Protein AF-A0A1V5L6G6-F1 (afdb_monomer_lite)

Radius of gyration: 12.85 Å; chains: 1; bounding box: 24×32×27 Å

Sequence (63 aa):
MTQNTTGDWGVRWFEFNRQDQPVQKARYFRTREAMERFMDKVQDKDNFYRFEATCGWATEARC

Secondary structure (DSSP, 8-state):
-------SEEEEEEEE-TTS-EEEEEEEESSHHHHHHHHHHHHTSTTEEEEEEEEE--SS---

Structure (mmCIF, N/CA/C/O backbone):
data_AF-A0A1V5L6G6-F1
#
_entry.id   AF-A0A1V5L6G6-F1
#
loop_
_atom_site.group_PDB
_atom_site.id
_atom_site.type_symbol
_atom_site.label_atom_id
_atom_site.label_alt_id
_atom_site.label_comp_id
_atom_site.label_asym_id
_atom_site.label_entity_id
_atom_site.label_seq_id
_atom_site.pdbx_PDB_ins_code
_atom_site.Cartn_x
_atom_site.Cartn_y
_atom_site.Cartn_z
_atom_site.occu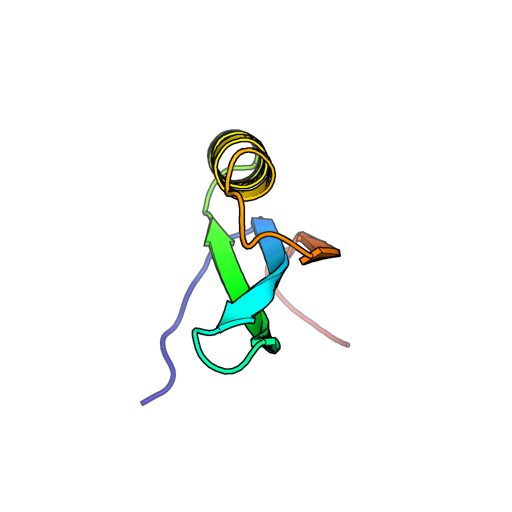pancy
_atom_site.B_iso_or_equiv
_atom_site.auth_seq_id
_atom_site.auth_comp_id
_atom_site.auth_asym_id
_atom_site.auth_atom_id
_atom_site.pdbx_PDB_model_num
ATOM 1 N N . MET A 1 1 ? -15.870 -14.649 -10.893 1.00 32.81 1 MET A N 1
ATOM 2 C CA . MET A 1 1 ? -15.298 -13.534 -11.679 1.00 32.81 1 MET A CA 1
ATOM 3 C C . MET A 1 1 ? -13.959 -13.172 -11.056 1.00 32.81 1 MET A C 1
ATOM 5 O O . MET A 1 1 ? -13.906 -12.357 -10.148 1.00 32.81 1 MET A O 1
ATOM 9 N N . THR A 1 2 ? -12.896 -13.870 -11.439 1.00 39.94 2 THR A N 1
ATOM 10 C CA . THR A 1 2 ? -11.562 -13.705 -10.848 1.00 39.94 2 THR A CA 1
ATOM 11 C C . THR A 1 2 ? -10.843 -12.614 -11.632 1.00 39.94 2 THR A C 1
ATOM 13 O O . THR A 1 2 ? -10.509 -12.806 -12.798 1.00 39.94 2 THR A O 1
ATOM 16 N N . GLN A 1 3 ? -10.696 -11.429 -11.037 1.00 42.12 3 GLN A N 1
ATOM 17 C CA . GLN A 1 3 ? -9.957 -10.330 -11.654 1.00 42.12 3 GLN A CA 1
ATOM 18 C C . GLN A 1 3 ? -8.491 -10.746 -11.798 1.00 42.12 3 GLN A C 1
ATOM 20 O O . GLN A 1 3 ? -7.777 -10.917 -10.815 1.00 42.12 3 GLN A O 1
ATOM 25 N N . ASN A 1 4 ? -8.073 -10.944 -13.045 1.00 47.47 4 ASN A N 1
ATOM 26 C CA . ASN A 1 4 ? -6.716 -11.295 -13.428 1.00 47.47 4 ASN A CA 1
ATOM 27 C C . ASN A 1 4 ? -5.840 -10.031 -13.328 1.00 47.47 4 ASN A C 1
ATOM 29 O O . ASN A 1 4 ? -5.629 -9.323 -14.311 1.00 47.47 4 ASN A O 1
ATOM 33 N N . THR A 1 5 ? -5.409 -9.665 -12.119 1.00 49.03 5 THR A N 1
ATOM 34 C CA . THR A 1 5 ? -4.497 -8.532 -11.901 1.00 49.03 5 THR A CA 1
ATOM 35 C C . THR A 1 5 ? -3.051 -8.991 -12.037 1.00 49.03 5 THR A C 1
ATOM 37 O O . THR A 1 5 ? -2.367 -9.237 -11.050 1.00 49.03 5 THR A O 1
ATOM 40 N N . THR A 1 6 ? -2.599 -9.111 -13.285 1.00 54.84 6 THR A N 1
ATOM 41 C CA . THR A 1 6 ? -1.2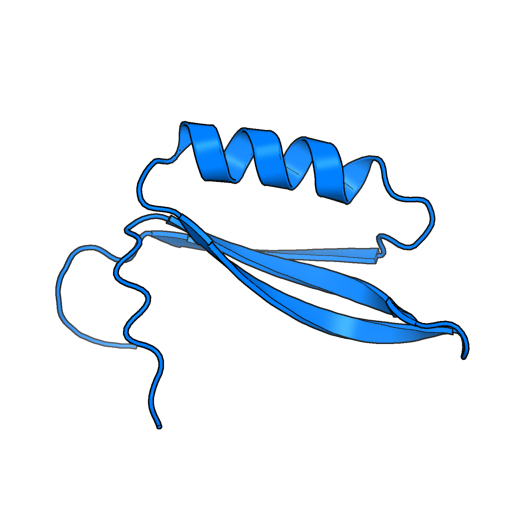05 -9.357 -13.682 1.00 54.84 6 THR A CA 1
ATOM 42 C C . THR A 1 6 ? -0.360 -8.119 -13.364 1.00 54.84 6 THR A C 1
ATOM 44 O O . THR A 1 6 ? -0.197 -7.223 -14.196 1.00 54.84 6 THR A O 1
ATOM 47 N N . GLY A 1 7 ? 0.078 -7.996 -12.117 1.00 56.91 7 GLY A N 1
ATOM 48 C CA . GLY A 1 7 ? 1.028 -6.979 -11.691 1.00 56.91 7 GLY A CA 1
ATOM 49 C C . GLY A 1 7 ? 2.154 -7.641 -10.919 1.00 56.91 7 GLY A C 1
ATOM 50 O O . GLY A 1 7 ? 1.887 -8.284 -9.907 1.00 56.91 7 GLY A O 1
ATOM 51 N N . ASP A 1 8 ? 3.387 -7.472 -11.390 1.00 69.69 8 ASP A N 1
ATOM 52 C CA . ASP A 1 8 ? 4.587 -8.036 -10.771 1.00 69.69 8 ASP A CA 1
ATOM 53 C C . ASP A 1 8 ? 4.857 -7.475 -9.369 1.00 69.69 8 ASP A C 1
ATOM 55 O O . ASP A 1 8 ? 5.676 -8.029 -8.651 1.00 69.69 8 ASP A O 1
ATOM 59 N N . TRP A 1 9 ? 4.171 -6.402 -8.950 1.00 78.62 9 TRP A N 1
ATOM 60 C CA . TRP A 1 9 ? 4.375 -5.721 -7.669 1.00 78.62 9 TRP A CA 1
ATOM 61 C C . TRP A 1 9 ? 3.051 -5.519 -6.931 1.00 78.62 9 TRP A C 1
ATOM 63 O O . TRP A 1 9 ? 2.188 -4.761 -7.369 1.00 78.62 9 TRP A O 1
ATOM 73 N N . GLY A 1 10 ? 2.872 -6.185 -5.796 1.00 84.12 10 GLY A N 1
ATOM 74 C CA . GLY A 1 10 ? 1.679 -6.094 -4.960 1.00 84.12 10 GLY A CA 1
ATOM 75 C C . GLY A 1 10 ? 1.981 -5.515 -3.585 1.00 84.12 10 GLY A C 1
ATOM 76 O O . GLY A 1 10 ? 2.990 -5.854 -2.975 1.00 84.12 10 GLY A O 1
ATOM 77 N N . VAL A 1 11 ? 1.068 -4.700 -3.061 1.00 86.69 11 VAL A N 1
ATOM 78 C CA . VAL A 1 11 ? 1.114 -4.204 -1.680 1.00 86.69 11 VAL A CA 1
ATOM 79 C C . VAL A 1 11 ? -0.186 -4.522 -0.953 1.00 86.69 11 VAL A C 1
ATOM 81 O O . VAL A 1 11 ? -1.280 -4.366 -1.507 1.00 86.69 11 VAL A O 1
ATOM 84 N N . ARG A 1 12 ? -0.059 -4.965 0.300 1.00 89.31 12 ARG A N 1
ATOM 85 C CA . ARG A 1 12 ? -1.163 -5.142 1.248 1.00 89.31 12 ARG A CA 1
ATOM 86 C C . ARG A 1 12 ? -1.012 -4.188 2.420 1.00 89.31 12 ARG A C 1
ATOM 88 O O . ARG A 1 12 ? 0.081 -4.044 2.971 1.00 89.31 12 ARG A O 1
ATOM 95 N N . TRP A 1 13 ? -2.110 -3.550 2.800 1.00 91.31 13 TRP A N 1
ATOM 96 C CA . TRP A 1 13 ? -2.145 -2.575 3.884 1.00 91.31 13 TRP A CA 1
ATOM 97 C C . TRP A 1 13 ? -3.482 -2.592 4.612 1.00 91.31 13 TRP A C 1
ATOM 99 O O . TRP A 1 13 ? -4.472 -3.115 4.102 1.00 91.31 13 TRP A O 1
ATOM 109 N N . PHE A 1 14 ? -3.500 -2.003 5.800 1.00 91.25 14 PHE A N 1
ATOM 110 C CA . PHE A 1 14 ? -4.703 -1.781 6.584 1.00 91.25 14 PHE A CA 1
ATOM 111 C C . PHE A 1 14 ? -5.013 -0.292 6.659 1.00 91.25 14 PHE A C 1
ATOM 113 O O . PHE A 1 14 ? -4.119 0.533 6.856 1.00 91.25 14 PHE A O 1
ATOM 120 N N . GLU A 1 15 ? -6.293 0.032 6.532 1.00 92.38 15 GLU A N 1
ATOM 121 C CA . GLU A 1 15 ? -6.840 1.361 6.798 1.00 92.38 15 GLU A CA 1
ATOM 122 C C . GLU A 1 15 ? -7.961 1.230 7.829 1.00 92.38 15 GLU A C 1
ATOM 124 O O . GLU A 1 15 ? -8.650 0.214 7.847 1.00 92.38 15 GLU A O 1
ATOM 129 N N . PHE A 1 16 ? -8.198 2.243 8.653 1.00 90.06 16 PHE A N 1
ATOM 130 C CA . PHE A 1 16 ? -9.395 2.292 9.485 1.00 90.06 16 PHE A CA 1
ATOM 131 C C . PHE A 1 16 ? -10.603 2.733 8.658 1.00 90.06 16 PHE A C 1
ATOM 133 O O . PHE A 1 16 ? -10.537 3.657 7.835 1.00 90.06 16 PHE A O 1
ATOM 140 N N . ASN A 1 17 ? -11.721 2.035 8.841 1.00 89.25 17 ASN A N 1
ATOM 141 C CA . ASN A 1 17 ? -13.007 2.450 8.298 1.00 89.25 17 ASN A CA 1
ATOM 142 C C . ASN A 1 17 ? -13.673 3.496 9.218 1.00 89.25 17 ASN A C 1
ATOM 144 O O . ASN A 1 17 ? -13.167 3.837 10.281 1.00 89.25 17 ASN A O 1
ATOM 148 N N . ARG A 1 18 ? -14.853 3.997 8.831 1.00 88.38 18 ARG A N 1
ATOM 149 C CA . ARG A 1 18 ? -15.608 4.993 9.622 1.00 88.38 18 ARG A CA 1
ATOM 150 C C . ARG A 1 18 ? -16.087 4.498 10.995 1.00 88.38 18 ARG A C 1
ATOM 152 O O . ARG A 1 18 ? -16.605 5.295 11.763 1.00 88.38 18 ARG A O 1
ATOM 159 N N . GLN A 1 19 ? -15.983 3.201 11.263 1.00 91.56 19 GLN A N 1
ATOM 160 C CA . GLN A 1 19 ? -16.328 2.573 12.538 1.00 91.56 19 GLN A CA 1
ATOM 161 C C . GLN A 1 19 ? -15.070 2.259 13.366 1.00 91.56 19 GLN A C 1
ATOM 163 O O . GLN A 1 19 ? -15.154 1.469 14.299 1.00 91.56 19 GLN A O 1
ATOM 168 N N . ASP A 1 20 ? -13.917 2.836 13.006 1.00 88.38 20 ASP A N 1
ATOM 169 C CA . ASP A 1 20 ? -12.619 2.603 13.653 1.00 88.38 20 ASP A CA 1
ATOM 170 C C . ASP A 1 20 ? -12.141 1.140 13.579 1.00 88.38 20 ASP A C 1
ATOM 172 O O . ASP A 1 20 ? -11.368 0.652 14.398 1.00 88.38 20 ASP A O 1
ATOM 176 N N . GLN A 1 21 ? -12.594 0.395 12.567 1.00 90.56 21 GLN A N 1
ATOM 177 C CA . GLN A 1 21 ? -12.188 -0.997 12.372 1.00 90.56 21 GLN A CA 1
ATOM 178 C C . GLN A 1 21 ? -11.106 -1.100 11.291 1.00 90.56 21 GLN A C 1
ATOM 180 O O . GLN A 1 21 ? -11.270 -0.508 10.215 1.00 90.56 21 GLN A O 1
ATOM 185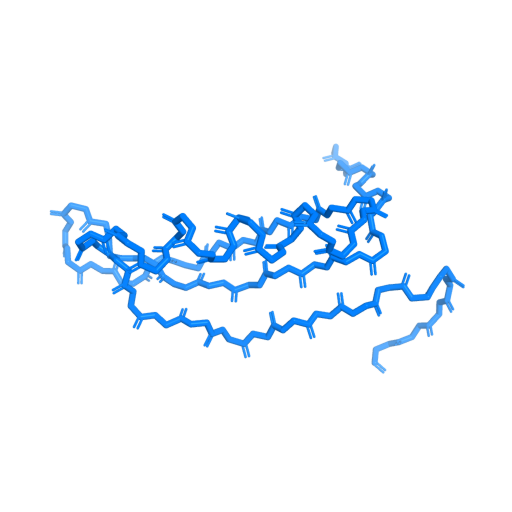 N N . PRO A 1 22 ? -10.030 -1.878 11.520 1.00 89.19 22 PRO A N 1
ATOM 186 C CA . PRO A 1 22 ? -8.990 -2.086 10.524 1.00 89.19 22 PRO A CA 1
ATOM 187 C C . PRO A 1 22 ? -9.530 -2.939 9.372 1.00 89.19 22 PRO A C 1
ATOM 189 O O . PRO A 1 22 ? -9.917 -4.094 9.549 1.00 89.19 22 PRO A O 1
ATOM 192 N N . VAL A 1 23 ? -9.535 -2.377 8.167 1.00 91.06 23 VAL A N 1
ATOM 193 C CA . VAL A 1 23 ? -9.892 -3.067 6.927 1.00 91.06 23 VAL A CA 1
ATOM 194 C C . VAL A 1 23 ? -8.645 -3.341 6.100 1.00 91.06 23 VAL A C 1
ATOM 196 O O . VAL A 1 23 ? -7.879 -2.433 5.780 1.00 91.06 23 VAL A O 1
ATOM 199 N N . GLN A 1 24 ? -8.448 -4.607 5.736 1.00 90.56 24 GLN A N 1
ATOM 200 C CA . GLN A 1 24 ? -7.349 -5.017 4.870 1.00 90.56 24 GLN A CA 1
ATOM 201 C C . GLN A 1 24 ? -7.665 -4.660 3.417 1.00 90.56 24 GLN A C 1
ATOM 203 O O . GLN A 1 24 ? -8.765 -4.906 2.916 1.00 90.56 24 GLN A O 1
ATOM 208 N N . LYS A 1 25 ? -6.679 -4.108 2.720 1.00 88.31 25 LYS A N 1
ATOM 209 C CA . LYS A 1 25 ? -6.734 -3.808 1.293 1.00 88.31 25 LYS A CA 1
ATOM 210 C C . LYS A 1 25 ? -5.488 -4.335 0.602 1.00 88.31 25 LYS A C 1
ATOM 212 O O . LYS A 1 25 ? -4.408 -4.411 1.185 1.00 88.31 25 LYS A O 1
ATOM 217 N N . ALA A 1 26 ? -5.659 -4.704 -0.660 1.00 87.69 26 ALA A N 1
ATOM 218 C CA . ALA A 1 26 ? -4.591 -5.191 -1.513 1.00 87.69 26 ALA A CA 1
ATOM 219 C C . ALA A 1 26 ? -4.689 -4.528 -2.884 1.00 87.69 26 ALA A C 1
ATOM 221 O O . ALA A 1 26 ? -5.788 -4.310 -3.403 1.00 87.69 26 ALA A O 1
ATOM 222 N N . ARG A 1 27 ? -3.539 -4.212 -3.476 1.00 84.44 27 ARG A N 1
ATOM 223 C CA . ARG A 1 27 ? -3.465 -3.673 -4.833 1.00 84.44 27 ARG A CA 1
ATOM 224 C C . ARG A 1 27 ? -2.197 -4.133 -5.526 1.00 84.44 27 ARG A C 1
ATOM 226 O O . ARG A 1 27 ? -1.135 -4.191 -4.912 1.00 84.44 27 ARG A O 1
ATOM 233 N N . TYR A 1 28 ? -2.345 -4.419 -6.813 1.00 83.69 28 TYR A N 1
ATOM 234 C CA . TYR A 1 28 ? -1.283 -4.892 -7.687 1.00 83.69 28 TYR A CA 1
ATOM 235 C C . TYR A 1 28 ? -0.958 -3.846 -8.752 1.00 83.69 28 TYR A C 1
ATOM 237 O O . TYR A 1 28 ? -1.839 -3.128 -9.238 1.00 83.69 28 TYR A O 1
ATOM 245 N N . PHE A 1 29 ? 0.318 -3.778 -9.101 1.00 82.25 29 PHE A N 1
ATOM 246 C CA . PHE A 1 29 ? 0.925 -2.822 -10.011 1.00 82.25 29 PHE A CA 1
ATOM 247 C C . PHE A 1 29 ? 1.850 -3.557 -10.974 1.00 82.25 29 PHE A C 1
ATOM 249 O O . PHE A 1 29 ? 2.499 -4.533 -10.611 1.00 82.25 29 PHE A O 1
ATOM 256 N N . ARG A 1 30 ? 1.931 -3.060 -12.210 1.00 80.25 30 ARG A N 1
ATOM 257 C CA . ARG A 1 30 ? 2.851 -3.598 -13.225 1.00 80.25 30 ARG A CA 1
ATOM 258 C C . ARG A 1 30 ? 4.301 -3.174 -13.005 1.00 80.25 30 ARG A C 1
ATOM 260 O O . ARG A 1 30 ? 5.207 -3.859 -13.447 1.00 80.25 30 ARG A O 1
ATOM 267 N N . THR A 1 31 ? 4.531 -2.040 -12.347 1.00 84.19 31 THR A N 1
ATOM 268 C CA . THR A 1 31 ? 5.878 -1.516 -12.098 1.00 84.19 31 THR A CA 1
ATOM 269 C C . THR A 1 31 ? 6.073 -1.211 -10.622 1.00 84.19 31 THR A C 1
ATOM 271 O O . THR A 1 31 ? 5.138 -0.801 -9.926 1.00 84.19 31 THR A O 1
ATOM 274 N N . ARG A 1 32 ? 7.315 -1.375 -10.158 1.00 82.31 32 ARG A N 1
ATOM 275 C CA . ARG A 1 32 ? 7.718 -1.066 -8.785 1.00 82.31 32 ARG A CA 1
ATOM 276 C C . ARG A 1 32 ? 7.497 0.404 -8.443 1.00 82.31 32 ARG A C 1
ATOM 278 O O . ARG A 1 32 ? 6.917 0.703 -7.410 1.00 82.31 32 ARG A O 1
ATOM 285 N N . GLU A 1 33 ? 7.871 1.309 -9.344 1.00 88.00 33 GLU A N 1
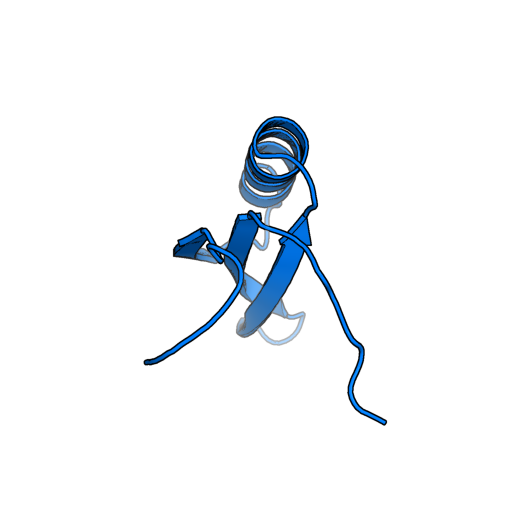ATOM 286 C CA . GLU A 1 33 ? 7.702 2.755 -9.147 1.00 88.00 33 GLU A CA 1
ATOM 287 C C . GLU A 1 33 ? 6.235 3.144 -8.915 1.00 88.00 33 GLU A C 1
ATOM 289 O O . GLU A 1 33 ? 5.933 4.025 -8.112 1.00 88.00 33 GLU A O 1
ATOM 294 N N . ALA A 1 34 ? 5.294 2.484 -9.601 1.00 87.31 34 ALA A N 1
ATOM 295 C CA . ALA A 1 34 ? 3.871 2.730 -9.394 1.00 87.31 34 ALA A CA 1
ATOM 296 C C . ALA A 1 34 ? 3.390 2.222 -8.024 1.00 87.31 34 ALA A C 1
ATOM 298 O O . ALA A 1 34 ? 2.553 2.879 -7.402 1.00 87.31 34 ALA A O 1
ATOM 299 N N . MET A 1 35 ? 3.929 1.091 -7.551 1.00 87.75 35 MET A N 1
ATOM 300 C CA . MET A 1 35 ? 3.679 0.581 -6.201 1.00 87.75 35 MET A CA 1
ATOM 301 C C . MET A 1 35 ? 4.238 1.537 -5.142 1.00 87.75 35 MET A C 1
ATOM 303 O O . MET A 1 35 ? 3.506 1.902 -4.229 1.00 87.75 35 MET A O 1
ATOM 307 N N . GLU A 1 36 ? 5.485 1.988 -5.280 1.00 88.38 36 GLU A N 1
ATOM 308 C CA . GLU A 1 36 ? 6.138 2.894 -4.321 1.00 88.38 36 GLU A CA 1
ATOM 309 C C . GLU A 1 36 ? 5.392 4.232 -4.222 1.00 88.38 36 GLU A C 1
ATOM 311 O O . GLU A 1 36 ? 4.961 4.616 -3.138 1.00 88.38 36 GLU A O 1
ATOM 316 N N . ARG A 1 37 ? 5.061 4.863 -5.360 1.00 91.12 37 ARG A N 1
ATOM 317 C CA . ARG A 1 37 ? 4.232 6.086 -5.374 1.00 91.12 37 ARG A CA 1
ATOM 318 C C . ARG A 1 37 ? 2.857 5.883 -4.743 1.00 91.12 37 ARG A C 1
ATOM 320 O O . ARG A 1 37 ? 2.253 6.831 -4.246 1.00 91.12 37 ARG A O 1
ATOM 327 N N . PHE A 1 38 ? 2.297 4.679 -4.841 1.00 90.56 38 PHE A N 1
ATOM 328 C CA . PHE A 1 38 ? 1.038 4.363 -4.182 1.00 90.56 38 PHE A CA 1
ATOM 329 C C . PHE A 1 38 ? 1.221 4.177 -2.675 1.00 90.56 38 PHE A C 1
ATOM 331 O O . PHE A 1 38 ? 0.379 4.648 -1.916 1.00 90.56 38 PHE A O 1
ATOM 338 N N . MET A 1 39 ? 2.309 3.540 -2.242 1.00 88.00 39 MET A N 1
ATOM 339 C CA . MET A 1 39 ? 2.648 3.401 -0.829 1.00 88.00 39 MET A CA 1
ATOM 340 C C . MET A 1 39 ? 2.835 4.761 -0.161 1.00 88.00 39 MET A C 1
ATOM 342 O O . MET A 1 39 ? 2.285 4.959 0.918 1.00 88.00 39 MET A O 1
ATOM 346 N N . ASP A 1 40 ? 3.520 5.706 -0.806 1.00 91.19 40 ASP A N 1
ATOM 347 C CA . ASP A 1 40 ? 3.667 7.075 -0.290 1.00 91.19 40 ASP A CA 1
ATOM 348 C C . ASP A 1 40 ? 2.301 7.748 -0.104 1.00 91.19 40 ASP A C 1
ATOM 350 O O . ASP A 1 40 ? 1.987 8.271 0.961 1.00 91.19 40 ASP A O 1
ATOM 354 N N . LYS A 1 41 ? 1.420 7.639 -1.108 1.00 89.81 41 LYS A N 1
ATOM 355 C CA . LYS A 1 41 ? 0.051 8.179 -1.034 1.00 89.81 41 LYS A CA 1
ATOM 356 C C . LYS A 1 41 ? -0.808 7.529 0.043 1.00 89.81 41 LYS A C 1
ATOM 358 O O . LYS A 1 41 ? -1.756 8.147 0.513 1.00 89.81 41 LYS A O 1
ATOM 363 N N . VAL A 1 42 ? -0.575 6.254 0.340 1.00 88.88 42 VAL A N 1
ATOM 364 C CA . VAL A 1 42 ? -1.329 5.523 1.361 1.00 88.88 42 VAL A CA 1
ATOM 365 C C . VAL A 1 42 ? -0.848 5.909 2.754 1.00 88.88 42 VAL A C 1
ATOM 367 O O . VAL A 1 42 ? -1.694 6.088 3.617 1.00 88.88 42 VAL A O 1
ATOM 370 N N . GLN A 1 43 ? 0.460 6.091 2.956 1.00 87.25 43 GLN A N 1
ATOM 371 C CA . GLN A 1 43 ? 1.030 6.535 4.236 1.00 87.25 43 GLN A CA 1
ATOM 372 C C . GLN A 1 43 ? 0.575 7.934 4.638 1.00 87.25 43 GLN A C 1
ATOM 374 O O . GLN A 1 43 ? 0.421 8.198 5.822 1.00 87.25 43 GLN A O 1
ATOM 379 N N . ASP A 1 44 ? 0.334 8.807 3.661 1.00 90.06 44 ASP A N 1
ATOM 380 C CA . ASP A 1 44 ? -0.133 10.176 3.900 1.00 90.06 44 ASP A CA 1
ATOM 381 C C . ASP A 1 44 ? -1.609 10.249 4.344 1.00 90.06 44 ASP A C 1
ATOM 383 O O . ASP A 1 44 ? -2.109 11.303 4.731 1.00 90.0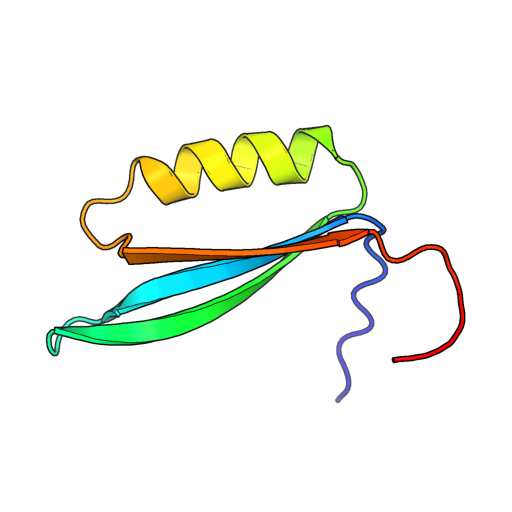6 44 ASP A O 1
ATOM 387 N N . LYS A 1 45 ? -2.350 9.133 4.296 1.00 85.50 45 LYS A N 1
ATOM 388 C CA . LYS A 1 45 ? -3.748 9.125 4.731 1.00 85.50 45 LYS A CA 1
ATOM 389 C C . LYS A 1 45 ? -3.852 9.079 6.247 1.00 85.50 45 LYS A C 1
ATOM 391 O O . LYS A 1 45 ? -3.322 8.179 6.884 1.00 85.50 45 LYS A O 1
ATOM 396 N N . ASP A 1 46 ? -4.708 9.938 6.784 1.00 82.19 46 ASP A N 1
ATOM 397 C CA . ASP A 1 46 ? -5.041 9.980 8.212 1.00 82.19 46 ASP A CA 1
ATOM 398 C C . ASP A 1 46 ? -5.597 8.645 8.751 1.00 82.19 46 ASP A C 1
ATOM 400 O O . ASP A 1 46 ? -5.379 8.279 9.899 1.00 82.19 46 ASP A O 1
ATOM 404 N N . ASN A 1 47 ? -6.258 7.858 7.895 1.00 86.12 47 ASN A N 1
ATOM 405 C CA . ASN A 1 47 ? -6.813 6.557 8.264 1.00 86.12 47 ASN A CA 1
ATOM 406 C C . ASN A 1 47 ? -5.886 5.368 7.962 1.00 86.12 47 ASN A C 1
ATOM 408 O O . ASN A 1 47 ? -6.342 4.224 7.985 1.00 86.12 47 ASN A O 1
ATOM 412 N N . PHE A 1 48 ? -4.621 5.601 7.619 1.00 86.00 48 PHE A N 1
ATOM 413 C CA . PHE A 1 48 ? -3.653 4.530 7.416 1.00 86.00 48 PHE A CA 1
ATOM 414 C C . PHE A 1 48 ? -3.246 3.901 8.749 1.00 86.00 48 PHE A C 1
ATOM 416 O O . PHE A 1 48 ? -2.904 4.600 9.697 1.00 86.00 48 PHE A O 1
ATOM 423 N N . TYR A 1 49 ? -3.254 2.567 8.814 1.00 84.56 49 TYR A N 1
ATOM 424 C CA . TYR A 1 49 ? -2.815 1.842 10.006 1.00 84.56 49 TYR A CA 1
ATOM 425 C C . TYR A 1 49 ? -1.405 1.270 9.843 1.00 84.56 49 TYR A C 1
ATOM 427 O O . TYR A 1 49 ? -0.502 1.600 10.607 1.00 84.56 49 TYR A O 1
ATOM 435 N N . ARG A 1 50 ? -1.206 0.383 8.858 1.00 86.25 50 ARG A N 1
ATOM 436 C CA . ARG A 1 50 ? 0.092 -0.265 8.592 1.00 86.25 50 ARG A CA 1
ATOM 437 C C . ARG A 1 50 ? 0.145 -0.918 7.217 1.00 86.25 50 ARG A C 1
ATOM 439 O O . ARG A 1 50 ? -0.882 -1.350 6.690 1.00 86.25 50 ARG A O 1
ATOM 446 N N . PHE A 1 51 ? 1.355 -1.115 6.698 1.00 86.06 51 PHE A N 1
ATOM 447 C CA . PHE A 1 51 ? 1.605 -2.111 5.653 1.00 86.06 51 PHE A CA 1
ATOM 448 C C . PHE A 1 51 ? 1.783 -3.502 6.263 1.00 86.06 51 PHE A C 1
ATOM 450 O O . PHE A 1 51 ? 2.256 -3.653 7.391 1.00 86.06 51 PHE A O 1
ATOM 457 N N . GLU A 1 52 ? 1.379 -4.526 5.518 1.00 80.50 52 GLU A N 1
ATOM 458 C CA . GLU A 1 52 ? 1.516 -5.924 5.935 1.00 80.50 52 GLU A CA 1
ATOM 459 C C . GLU A 1 52 ? 2.563 -6.667 5.106 1.00 80.50 52 GLU A C 1
ATOM 461 O O . GLU A 1 52 ? 3.417 -7.340 5.672 1.00 80.50 52 GLU A O 1
ATOM 466 N N . ALA A 1 53 ? 2.528 -6.529 3.780 1.00 70.62 53 ALA A N 1
ATOM 467 C CA . ALA A 1 53 ? 3.473 -7.193 2.893 1.00 70.62 53 ALA A CA 1
ATOM 468 C C . ALA A 1 53 ? 3.579 -6.457 1.555 1.00 70.62 53 ALA A C 1
ATOM 470 O O . ALA A 1 53 ? 2.571 -6.001 1.005 1.00 70.62 53 ALA A O 1
ATOM 471 N N . THR A 1 54 ? 4.795 -6.401 1.011 1.00 69.69 54 THR A N 1
ATOM 472 C CA . THR A 1 54 ? 5.024 -6.164 -0.416 1.00 69.69 54 THR A CA 1
ATOM 473 C C . THR A 1 54 ? 5.409 -7.504 -1.038 1.00 69.69 54 THR A C 1
ATOM 475 O O . THR A 1 54 ? 6.284 -8.199 -0.528 1.00 69.69 54 THR A O 1
ATOM 478 N N . CYS A 1 55 ? 4.695 -7.936 -2.074 1.00 60.69 55 CYS A N 1
ATOM 479 C CA . CYS A 1 55 ? 4.974 -9.192 -2.766 1.00 60.69 55 CYS A CA 1
ATOM 480 C C . CYS A 1 55 ? 5.283 -8.895 -4.228 1.00 60.69 55 CYS A C 1
ATOM 482 O O . CYS A 1 55 ? 4.474 -8.281 -4.922 1.00 60.69 55 CYS A O 1
ATOM 484 N N . GLY A 1 56 ? 6.462 -9.315 -4.682 1.00 52.56 56 GLY A N 1
ATOM 485 C CA . GLY A 1 56 ? 6.759 -9.382 -6.102 1.00 52.56 56 GLY A CA 1
ATOM 486 C C . GLY A 1 56 ? 6.201 -10.693 -6.649 1.00 52.56 56 GLY A C 1
ATOM 487 O O . GLY A 1 56 ? 6.629 -11.747 -6.186 1.00 52.56 56 GLY A O 1
ATOM 488 N N . TRP A 1 57 ? 5.243 -10.669 -7.576 1.00 54.31 57 TRP A N 1
ATOM 489 C CA . TRP A 1 57 ? 4.876 -11.889 -8.300 1.00 54.31 57 TRP A CA 1
ATOM 490 C C . TRP A 1 57 ? 5.826 -12.014 -9.484 1.00 54.31 57 TRP A C 1
ATOM 492 O O . TRP A 1 57 ? 5.585 -11.421 -10.528 1.00 54.31 57 TRP A O 1
ATOM 502 N N . ALA A 1 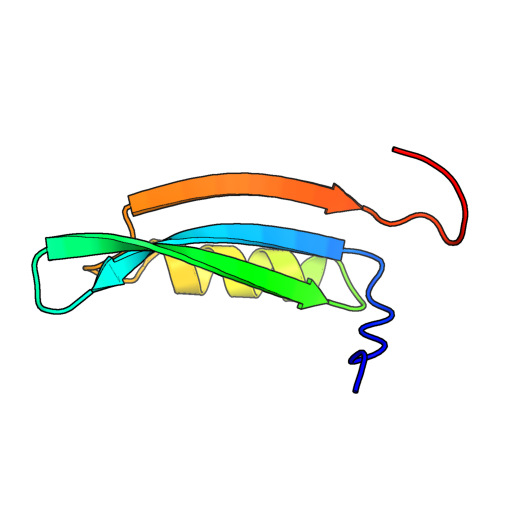58 ? 6.906 -12.785 -9.323 1.00 45.12 58 ALA A N 1
ATOM 503 C CA . ALA A 1 58 ? 7.530 -13.404 -10.482 1.00 45.12 58 ALA A CA 1
ATOM 504 C C . ALA A 1 58 ? 6.449 -14.271 -11.130 1.00 45.12 58 ALA A C 1
ATOM 506 O O . ALA A 1 58 ? 5.790 -15.055 -10.442 1.00 45.12 58 ALA A O 1
ATOM 507 N N . THR A 1 59 ? 6.197 -14.065 -12.417 1.00 49.56 59 THR A N 1
ATOM 508 C CA . THR A 1 59 ? 5.304 -14.912 -13.201 1.00 49.56 59 THR A CA 1
ATOM 509 C C . THR A 1 59 ? 5.558 -16.388 -12.881 1.00 49.56 59 THR A C 1
ATOM 511 O O . THR A 1 59 ? 6.614 -16.923 -13.199 1.00 49.56 59 THR A O 1
ATOM 514 N N . GLU A 1 60 ? 4.537 -16.988 -12.266 1.00 52.28 60 GLU A N 1
ATOM 515 C CA . GLU A 1 60 ? 4.314 -18.410 -11.997 1.00 52.28 60 GLU A CA 1
ATOM 516 C C . GLU A 1 60 ? 4.960 -19.054 -10.748 1.00 52.28 60 GLU A C 1
ATOM 518 O O . GLU A 1 60 ? 6.169 -19.155 -10.586 1.00 52.28 60 GLU A O 1
ATOM 523 N N . ALA A 1 61 ? 4.054 -19.646 -9.957 1.00 39.44 61 ALA A N 1
ATOM 524 C CA . ALA A 1 61 ? 4.217 -20.780 -9.047 1.00 39.44 61 ALA A CA 1
ATOM 525 C C . ALA A 1 61 ? 4.620 -20.538 -7.574 1.00 39.44 61 ALA A C 1
ATOM 527 O O . ALA A 1 61 ? 5.776 -20.343 -7.221 1.00 39.44 61 ALA A O 1
ATOM 528 N N . ARG A 1 62 ? 3.619 -20.856 -6.737 1.00 33.81 62 ARG A N 1
ATOM 529 C CA . ARG A 1 62 ? 3.663 -21.388 -5.365 1.00 33.81 62 ARG A CA 1
ATOM 530 C C . ARG A 1 62 ? 3.818 -20.416 -4.188 1.00 33.81 62 ARG A C 1
ATOM 532 O O . ARG A 1 62 ? 4.609 -19.487 -4.193 1.00 33.81 62 ARG A O 1
ATOM 539 N N . CYS A 1 63 ? 2.956 -20.732 -3.218 1.00 36.62 63 CYS A N 1
ATOM 540 C CA . CYS A 1 63 ? 2.775 -20.204 -1.873 1.00 36.62 63 CYS A CA 1
ATOM 541 C C . CYS A 1 63 ? 4.065 -20.026 -1.078 1.00 36.62 63 CYS A C 1
ATOM 543 O O . CYS A 1 63 ? 4.949 -20.901 -1.211 1.00 36.62 63 CYS A O 1
#

pLDDT: mean 76.17, std 18.27, range [32.81, 92.38]

Foldseek 3Di:
DDPPQPAQKKWWFWFQDPVRDTDIDMDGHNDPVVVVVVVVVLVPDPRGDTTDDIGGDPPDDDD